Protein AF-A0A257N6Z6-F1 (afdb_monomer_lite)

Structure (mmCIF, N/CA/C/O backbone):
data_AF-A0A257N6Z6-F1
#
_entry.id   AF-A0A257N6Z6-F1
#
loop_
_atom_site.group_PDB
_atom_site.id
_atom_site.type_symbol
_atom_site.label_atom_id
_atom_site.label_alt_id
_atom_site.label_comp_id
_atom_site.label_asym_id
_atom_site.label_entity_id
_atom_site.label_seq_id
_atom_site.pdbx_PDB_ins_code
_atom_site.Cartn_x
_atom_site.Cartn_y
_atom_site.Cartn_z
_atom_site.occupancy
_atom_site.B_iso_or_equiv
_atom_site.auth_seq_id
_atom_site.auth_comp_id
_atom_site.auth_asym_id
_atom_site.auth_atom_id
_atom_site.pdbx_PDB_model_num
ATOM 1 N N . MET A 1 1 ? -5.815 7.258 35.841 1.00 47.28 1 MET A N 1
ATOM 2 C CA . MET A 1 1 ? -7.113 7.528 36.496 1.00 47.28 1 MET A CA 1
ATOM 3 C C . MET A 1 1 ? -8.067 6.423 36.092 1.00 47.28 1 MET A C 1
ATOM 5 O 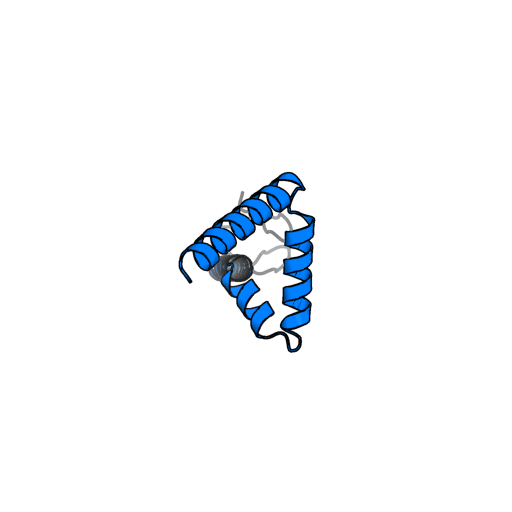O . MET A 1 1 ? -8.350 6.292 34.909 1.00 47.28 1 MET A O 1
ATOM 9 N N . ASN A 1 2 ? -8.463 5.570 37.034 1.00 64.00 2 ASN A N 1
ATOM 10 C CA . ASN A 1 2 ? -9.245 4.371 36.738 1.00 64.00 2 ASN A CA 1
ATOM 11 C C . ASN A 1 2 ? -10.728 4.701 36.857 1.00 64.00 2 ASN A C 1
ATOM 13 O O . ASN A 1 2 ? -11.363 4.314 37.828 1.00 64.00 2 ASN A O 1
ATOM 17 N N . ASN A 1 3 ? -11.268 5.425 35.884 1.00 72.31 3 ASN A N 1
ATOM 18 C CA . ASN A 1 3 ? -12.697 5.713 35.836 1.00 72.31 3 ASN A CA 1
ATOM 19 C C . ASN A 1 3 ? -13.377 4.733 34.877 1.00 72.31 3 ASN A C 1
ATOM 21 O O . ASN A 1 3 ? -12.751 4.203 33.955 1.00 72.31 3 ASN A O 1
ATOM 25 N N . CYS A 1 4 ? -14.651 4.435 35.114 1.00 69.94 4 CYS A N 1
ATOM 26 C CA . CYS A 1 4 ? -15.448 3.634 34.200 1.00 69.94 4 CYS A CA 1
ATOM 27 C C . CYS A 1 4 ? -15.546 4.361 32.845 1.00 69.94 4 CYS A C 1
ATOM 29 O O . CYS A 1 4 ? -15.949 5.526 32.830 1.00 69.94 4 CYS A O 1
ATOM 31 N N . PRO A 1 5 ? -15.239 3.704 31.710 1.00 69.94 5 PRO A N 1
ATOM 32 C CA . PRO A 1 5 ? -15.292 4.342 30.393 1.00 69.94 5 PRO A CA 1
ATOM 33 C C . PRO A 1 5 ? -16.714 4.741 29.971 1.00 69.94 5 PRO A C 1
ATOM 35 O O . PRO A 1 5 ? -16.869 5.581 29.094 1.0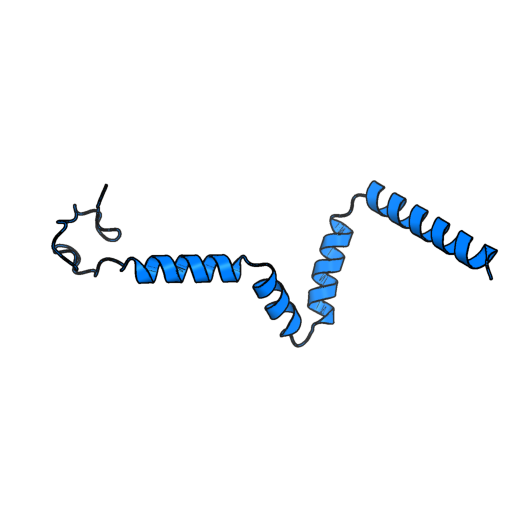0 69.94 5 PRO A O 1
ATOM 38 N N . SER A 1 6 ? -17.749 4.167 30.600 1.00 71.88 6 SER A N 1
ATOM 39 C CA . SER A 1 6 ? -19.147 4.427 30.243 1.00 71.88 6 SER A CA 1
ATOM 40 C C . SER A 1 6 ? -19.825 5.493 31.105 1.00 71.88 6 SER A C 1
ATOM 42 O O . SER A 1 6 ? -20.685 6.206 30.601 1.00 71.88 6 SER A O 1
ATOM 44 N N . CYS A 1 7 ? -19.487 5.599 32.395 1.00 77.00 7 CYS A N 1
ATOM 45 C CA . CYS A 1 7 ? -20.162 6.525 33.317 1.00 77.00 7 CYS A CA 1
ATOM 46 C C . CYS A 1 7 ? -19.218 7.453 34.092 1.00 77.00 7 CYS A C 1
ATOM 48 O O . CYS A 1 7 ? -19.682 8.283 34.866 1.00 77.00 7 CYS A O 1
ATOM 50 N N . GLY A 1 8 ? -17.899 7.317 33.928 1.00 73.31 8 GLY A N 1
ATOM 51 C CA . GLY A 1 8 ? -16.914 8.162 34.604 1.00 73.31 8 GLY A CA 1
ATOM 52 C C . GLY A 1 8 ? -16.748 7.901 36.106 1.00 73.31 8 GLY A C 1
ATOM 53 O O . GLY A 1 8 ? -15.904 8.545 36.723 1.00 73.31 8 GLY A O 1
ATOM 54 N N . HIS A 1 9 ? -17.497 6.958 36.689 1.00 79.12 9 HIS A N 1
ATOM 55 C CA . HIS A 1 9 ? -17.409 6.612 38.109 1.00 79.12 9 HIS A CA 1
ATOM 56 C C . HIS A 1 9 ? -16.059 5.970 38.459 1.00 79.12 9 HIS A C 1
ATOM 58 O O . HIS A 1 9 ? -15.485 5.239 37.647 1.00 79.12 9 HIS A O 1
ATOM 64 N N . GLU A 1 10 ? -15.549 6.239 39.658 1.00 74.25 10 GLU A N 1
ATOM 65 C CA . GLU A 1 10 ? -14.233 5.774 40.097 1.00 74.25 10 GLU A CA 1
ATOM 66 C C . GLU A 1 10 ? -14.248 4.249 40.311 1.00 74.25 10 GLU A C 1
ATOM 68 O O . GLU A 1 10 ? -15.112 3.702 40.997 1.00 74.25 10 GLU A O 1
ATOM 73 N N . ARG A 1 11 ? -13.327 3.525 39.664 1.00 70.00 11 ARG A N 1
ATOM 74 C CA . ARG A 1 11 ? -13.290 2.057 39.711 1.00 70.00 11 ARG A CA 1
ATOM 75 C C . ARG A 1 11 ? -12.673 1.593 41.026 1.00 70.00 11 ARG A C 1
ATOM 77 O O . ARG A 1 11 ? -11.495 1.849 41.284 1.00 70.00 11 ARG A O 1
ATOM 84 N N . SER A 1 12 ? -13.413 0.793 41.791 1.00 65.69 12 SER A N 1
ATOM 85 C CA . SER A 1 12 ? -12.829 -0.052 42.835 1.00 65.69 12 SER A CA 1
ATOM 86 C C . SER A 1 12 ? -12.056 -1.206 42.163 1.00 65.69 12 SER A C 1
ATOM 88 O O . SER A 1 12 ? -12.527 -1.819 41.205 1.00 65.69 12 SER A O 1
ATOM 90 N N . LYS A 1 13 ? -10.814 -1.482 42.593 1.00 63.31 13 LYS A N 1
ATOM 91 C CA . LYS A 1 13 ? -9.911 -2.453 41.921 1.00 63.31 13 LYS A CA 1
ATOM 92 C C . LYS A 1 13 ? -10.406 -3.908 41.948 1.00 63.31 13 LYS A C 1
ATOM 94 O O . LYS A 1 13 ? -9.834 -4.750 41.264 1.00 63.31 13 LYS A O 1
ATOM 99 N N . THR A 1 14 ? -11.416 -4.206 42.753 1.00 63.84 14 THR A N 1
ATOM 100 C CA . THR A 1 14 ? -11.894 -5.559 43.061 1.00 63.84 14 THR A CA 1
ATOM 101 C C . THR A 1 14 ? -13.127 -5.982 42.270 1.00 63.84 14 THR A C 1
ATOM 103 O O . THR A 1 14 ? -13.452 -7.165 42.268 1.00 63.84 14 THR A O 1
ATOM 106 N N . GLU A 1 15 ? -13.808 -5.061 41.587 1.00 66.69 15 GLU A N 1
ATOM 107 C CA . GLU A 1 15 ? -15.056 -5.362 40.882 1.00 66.69 15 GLU A CA 1
ATOM 108 C C . GLU A 1 15 ? -14.834 -5.473 39.369 1.00 66.69 15 GLU A C 1
ATOM 110 O O . GLU A 1 15 ? -14.195 -4.630 38.739 1.00 66.69 15 GLU A O 1
ATOM 115 N N . THR A 1 16 ? -15.375 -6.529 38.761 1.00 68.25 16 THR A N 1
ATOM 116 C CA . THR A 1 16 ? -15.357 -6.768 37.304 1.00 68.25 16 THR A CA 1
ATOM 117 C C . THR A 1 16 ? -16.464 -6.011 36.565 1.00 68.25 16 THR A C 1
ATOM 119 O O . THR A 1 16 ? -16.425 -5.881 35.340 1.00 68.25 16 THR A O 1
ATOM 122 N N . ARG A 1 17 ? -17.431 -5.462 37.306 1.00 70.50 17 ARG A N 1
ATOM 123 C CA . ARG A 1 17 ? -18.596 -4.734 36.804 1.00 70.50 17 ARG A CA 1
ATOM 124 C C . ARG A 1 17 ? -18.684 -3.376 37.487 1.00 70.50 17 ARG A C 1
ATOM 126 O O . ARG A 1 17 ? -18.396 -3.267 38.672 1.00 70.50 17 ARG A O 1
ATOM 133 N N . CYS A 1 18 ? -19.088 -2.345 36.754 1.00 73.69 18 CYS A N 1
ATOM 134 C CA . CYS A 1 18 ? -19.349 -1.047 37.362 1.00 73.69 18 CYS A CA 1
ATOM 135 C C . CYS A 1 18 ? -20.644 -1.094 38.199 1.00 73.69 18 CYS A C 1
ATOM 137 O O . CYS A 1 18 ? -21.672 -1.508 37.655 1.00 73.69 18 CYS A O 1
ATOM 139 N N . PRO A 1 19 ? -20.632 -0.655 39.471 1.00 72.94 19 PRO A N 1
ATOM 140 C CA . PRO A 1 19 ? -21.813 -0.696 40.338 1.00 72.94 19 PRO A CA 1
ATOM 141 C C . PRO A 1 19 ? -22.915 0.287 39.911 1.00 72.94 19 PRO A C 1
ATOM 143 O O . PRO A 1 19 ? -24.088 0.010 40.127 1.00 72.94 19 PRO A O 1
ATOM 146 N N . GLU A 1 20 ? -22.551 1.395 39.258 1.00 76.62 20 GLU A N 1
ATOM 147 C CA . GLU A 1 20 ? -23.487 2.455 38.846 1.00 76.62 20 GLU A CA 1
ATOM 148 C C . GLU A 1 20 ? -24.175 2.161 37.508 1.00 76.62 20 GLU A C 1
ATOM 150 O O . GLU A 1 20 ? -25.393 2.221 37.385 1.00 76.62 20 GLU A O 1
ATOM 155 N N . CYS A 1 21 ? -23.399 1.823 36.474 1.00 77.00 21 CYS A N 1
ATOM 156 C CA . CYS A 1 21 ? -23.950 1.601 35.132 1.00 77.00 21 CYS A CA 1
ATOM 157 C C . CYS A 1 21 ? -24.145 0.123 34.784 1.00 77.00 21 CYS A C 1
ATOM 159 O O . CYS A 1 21 ? -24.718 -0.197 33.746 1.00 77.00 21 CYS A O 1
ATOM 161 N N . GLY A 1 22 ? -23.644 -0.799 35.610 1.00 70.69 22 GLY A N 1
ATOM 162 C CA . GLY A 1 22 ? -23.751 -2.232 35.354 1.00 70.69 22 GLY A CA 1
ATOM 163 C C . GLY A 1 22 ? -22.975 -2.712 34.122 1.00 70.69 22 GLY A C 1
ATOM 164 O O . GLY A 1 22 ? -23.151 -3.865 33.724 1.00 70.69 22 GLY A O 1
ATOM 165 N N . VAL A 1 23 ? -22.135 -1.871 33.515 1.00 70.62 23 VAL A N 1
ATOM 166 C CA . VAL A 1 23 ? -21.301 -2.234 32.366 1.00 70.62 23 VAL A CA 1
ATOM 167 C C . VAL A 1 23 ? -20.098 -3.036 32.860 1.00 70.62 23 VAL A C 1
ATOM 169 O O . VAL A 1 23 ? -19.472 -2.684 33.866 1.00 70.62 23 VAL A O 1
ATOM 172 N N . PHE A 1 24 ? -19.800 -4.141 32.177 1.00 70.06 24 PHE A N 1
ATOM 173 C CA . PHE A 1 24 ? -18.587 -4.913 32.430 1.00 70.06 24 PHE A CA 1
ATOM 174 C C . PHE A 1 24 ? -17.381 -4.107 31.984 1.00 70.06 24 PHE A C 1
ATOM 176 O O . PHE A 1 24 ? -17.396 -3.470 30.932 1.00 70.06 24 PHE A O 1
ATOM 183 N N . TYR A 1 25 ? -16.336 -4.104 32.801 1.00 69.06 25 TYR A N 1
ATOM 184 C CA . TYR A 1 25 ? -15.119 -3.451 32.371 1.00 69.06 25 TYR A CA 1
ATOM 185 C C . TYR A 1 25 ? -14.503 -4.233 31.211 1.00 69.06 25 TYR A C 1
ATOM 187 O O . TYR A 1 25 ? -14.384 -5.452 31.346 1.00 69.06 25 TYR A O 1
ATOM 195 N N . PRO A 1 26 ? -14.092 -3.559 30.117 1.00 64.94 26 PRO A N 1
ATOM 196 C CA . PRO A 1 26 ? -13.460 -4.243 29.003 1.00 64.94 26 PRO A CA 1
ATOM 197 C C . PRO A 1 26 ? -12.241 -4.983 29.531 1.00 64.94 26 PRO A C 1
ATOM 199 O O . PRO A 1 26 ? -11.424 -4.433 30.287 1.00 64.94 26 PRO A O 1
ATOM 202 N N . THR A 1 27 ? -12.175 -6.265 29.201 1.00 64.69 27 THR A N 1
ATOM 203 C CA . THR A 1 27 ? -11.074 -7.107 29.655 1.00 64.69 27 THR A CA 1
ATOM 204 C C . THR A 1 27 ? -9.819 -6.651 28.918 1.00 64.69 27 THR A C 1
ATOM 206 O O . THR A 1 27 ? -9.894 -6.261 27.756 1.00 64.69 27 THR A O 1
ATOM 209 N N . ILE A 1 28 ? -8.643 -6.722 29.549 1.00 63.81 28 ILE A N 1
ATOM 210 C CA . ILE A 1 28 ? -7.370 -6.388 28.877 1.00 63.81 28 ILE A CA 1
ATOM 211 C C . ILE A 1 28 ? -7.232 -7.180 27.559 1.00 63.81 28 ILE A C 1
ATOM 213 O O . ILE A 1 28 ? -6.730 -6.657 26.575 1.00 63.81 28 ILE A O 1
ATOM 217 N N . ALA A 1 29 ? -7.774 -8.400 27.511 1.00 57.41 29 ALA A N 1
ATOM 218 C CA . ALA A 1 29 ? -7.842 -9.227 26.309 1.00 57.41 29 ALA A CA 1
ATOM 219 C C . ALA A 1 29 ? -8.696 -8.637 25.166 1.00 57.41 29 ALA A C 1
ATOM 221 O O . ALA A 1 29 ? -8.334 -8.808 24.008 1.00 57.41 29 ALA A O 1
ATOM 222 N N . GLU A 1 30 ? -9.802 -7.945 25.459 1.00 62.91 30 GLU A N 1
ATOM 223 C CA . GLU A 1 30 ? -10.638 -7.309 24.425 1.00 62.91 30 GLU A CA 1
ATOM 224 C C . GLU A 1 30 ? -9.955 -6.069 23.848 1.00 62.91 30 GLU A C 1
ATOM 226 O O . GLU A 1 30 ? -9.971 -5.869 22.639 1.00 62.91 30 GLU A O 1
ATOM 231 N N . LEU A 1 31 ? -9.291 -5.287 24.704 1.00 63.56 31 LEU A N 1
ATOM 232 C CA . LEU A 1 31 ? -8.499 -4.129 24.285 1.00 63.56 31 LEU A CA 1
ATOM 233 C C . LEU A 1 31 ? -7.335 -4.545 23.373 1.00 63.56 31 LEU A C 1
ATOM 235 O O . LEU A 1 31 ? -7.127 -3.930 22.334 1.00 63.56 31 LEU A O 1
ATOM 239 N N . ILE A 1 32 ? -6.630 -5.629 23.723 1.00 65.12 32 ILE A N 1
ATOM 240 C CA . ILE A 1 32 ? -5.554 -6.187 22.889 1.00 65.12 32 ILE A CA 1
ATOM 241 C C . ILE A 1 32 ? -6.113 -6.707 21.556 1.00 65.12 32 ILE A C 1
ATOM 243 O O . ILE A 1 32 ? -5.519 -6.460 20.513 1.00 65.12 32 ILE A O 1
ATOM 247 N N . ALA A 1 33 ? -7.270 -7.377 21.559 1.00 66.25 33 ALA A N 1
ATOM 248 C CA . ALA A 1 33 ? -7.891 -7.871 20.331 1.00 66.25 33 ALA A CA 1
ATOM 249 C C . ALA A 1 33 ? -8.342 -6.736 19.389 1.00 66.25 33 ALA A C 1
ATOM 251 O O . ALA A 1 33 ? -8.220 -6.867 18.170 1.00 66.25 33 ALA A O 1
ATOM 252 N N . GLU A 1 34 ? -8.840 -5.616 19.926 1.00 62.94 34 GLU A N 1
ATOM 253 C CA . GLU A 1 34 ? -9.147 -4.420 19.131 1.00 62.94 34 GLU A CA 1
ATOM 254 C C . GLU A 1 34 ? -7.883 -3.758 18.568 1.00 62.94 34 GLU A C 1
ATOM 256 O O . GLU A 1 34 ? -7.879 -3.368 17.398 1.00 62.94 34 GLU A O 1
ATOM 261 N N . GLU A 1 35 ? -6.802 -3.670 19.350 1.00 62.31 35 GLU A N 1
ATOM 262 C CA . GLU A 1 35 ? -5.510 -3.155 18.879 1.00 62.31 35 GLU A CA 1
ATOM 263 C C . GLU A 1 35 ? -4.908 -4.044 17.785 1.00 62.31 35 GLU A C 1
ATOM 265 O O . GLU A 1 35 ? -4.517 -3.532 16.738 1.00 62.31 35 GLU A O 1
ATOM 270 N N . GLU A 1 36 ? -4.922 -5.368 17.945 1.00 59.06 36 GLU A N 1
ATOM 271 C CA . GLU A 1 36 ? -4.454 -6.315 16.925 1.00 59.06 36 GLU A CA 1
ATOM 272 C C . GLU A 1 36 ? -5.311 -6.262 15.652 1.00 59.06 36 GLU A C 1
ATOM 274 O O . GLU A 1 36 ? -4.785 -6.346 14.541 1.00 59.06 36 GLU A O 1
ATOM 279 N N . ALA A 1 37 ? -6.629 -6.074 15.777 1.00 61.03 37 ALA A N 1
ATOM 280 C CA . ALA A 1 37 ? -7.516 -5.886 14.631 1.00 61.03 37 ALA A CA 1
ATOM 281 C C . ALA A 1 37 ? -7.253 -4.550 13.915 1.00 61.03 37 ALA A C 1
ATOM 283 O O . ALA A 1 37 ? -7.280 -4.490 12.681 1.00 61.03 37 ALA A O 1
ATOM 284 N N . TYR A 1 38 ? -6.966 -3.488 14.671 1.00 60.69 38 TYR A N 1
ATOM 285 C CA . TYR A 1 38 ? -6.604 -2.181 14.135 1.00 60.69 38 TYR A CA 1
ATOM 286 C C . TYR A 1 38 ? -5.236 -2.223 13.443 1.00 60.69 38 TYR A C 1
ATOM 288 O O . TYR A 1 38 ? -5.113 -1.748 12.314 1.00 60.69 38 TYR A O 1
ATOM 296 N N . GLU A 1 39 ? -4.234 -2.868 14.044 1.00 58.09 39 GLU A N 1
ATOM 297 C CA . GLU A 1 39 ? -2.920 -3.099 13.441 1.00 58.09 39 GLU A CA 1
ATOM 298 C C . GLU A 1 39 ? -3.002 -4.010 12.213 1.00 58.09 39 GLU A C 1
ATOM 300 O O . GLU A 1 39 ? -2.378 -3.720 11.193 1.00 58.09 39 GLU A O 1
ATOM 305 N N . ALA A 1 40 ? -3.825 -5.062 12.235 1.00 53.91 40 ALA A N 1
ATOM 306 C CA . ALA A 1 40 ? -4.064 -5.914 11.074 1.00 53.91 40 ALA A CA 1
ATOM 307 C C . ALA A 1 40 ? -4.746 -5.142 9.931 1.00 53.91 40 ALA A C 1
ATOM 309 O O . ALA A 1 40 ? -4.369 -5.310 8.766 1.00 53.91 40 ALA A O 1
ATO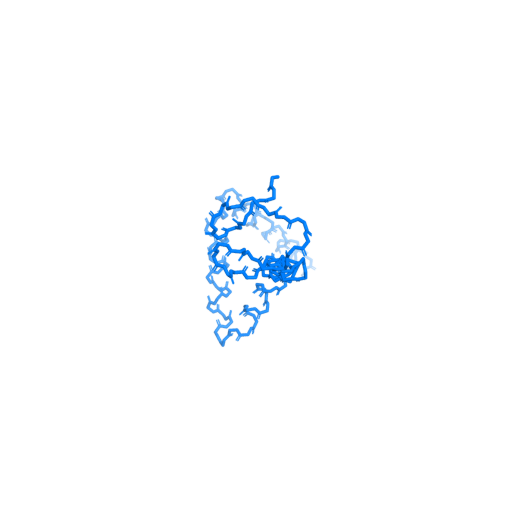M 310 N N . ALA A 1 41 ? -5.692 -4.252 10.246 1.00 56.56 41 ALA A N 1
ATOM 311 C CA . ALA A 1 41 ? -6.349 -3.377 9.274 1.00 56.56 41 ALA A CA 1
ATOM 312 C C . ALA A 1 41 ? -5.418 -2.276 8.732 1.00 56.56 41 ALA A C 1
ATOM 314 O O . ALA A 1 41 ? -5.523 -1.913 7.556 1.00 56.56 41 ALA A O 1
ATOM 315 N N . HIS A 1 42 ? -4.494 -1.771 9.556 1.00 53.88 42 HIS A N 1
ATOM 316 C CA . HIS A 1 42 ? -3.462 -0.813 9.154 1.00 53.88 42 HIS A CA 1
ATOM 317 C C . HIS A 1 42 ? -2.240 -1.465 8.501 1.00 53.88 42 HIS A C 1
ATOM 319 O O . HIS A 1 42 ? -1.453 -0.778 7.842 1.00 53.88 42 HIS A O 1
ATOM 325 N N . SER A 1 43 ? -2.093 -2.785 8.623 1.00 52.81 43 SER A N 1
ATOM 326 C CA . SER A 1 43 ? -1.054 -3.533 7.938 1.00 52.81 43 SER A CA 1
ATOM 327 C C . SER A 1 43 ? -1.313 -3.501 6.432 1.00 52.81 43 SER A C 1
ATOM 329 O O . SER A 1 43 ? -2.404 -3.787 5.930 1.00 52.81 43 SER A O 1
ATOM 331 N N . LEU A 1 44 ? -0.269 -3.170 5.674 1.00 54.41 44 LEU A N 1
ATOM 332 C CA . LEU A 1 44 ? -0.288 -3.129 4.210 1.00 54.41 44 LEU A CA 1
ATOM 333 C C . LEU A 1 44 ? -0.824 -4.440 3.598 1.00 54.41 44 LEU A C 1
ATOM 335 O O . LEU A 1 44 ? -1.434 -4.414 2.531 1.00 54.41 44 LEU A O 1
ATOM 339 N N . ARG A 1 45 ? -0.683 -5.568 4.310 1.00 55.78 45 ARG A N 1
ATOM 340 C CA . ARG A 1 45 ? -1.238 -6.876 3.933 1.00 55.78 45 ARG A CA 1
ATOM 341 C C . ARG A 1 45 ? -2.765 -6.883 3.837 1.00 55.78 45 ARG A C 1
ATOM 343 O O . ARG A 1 45 ? -3.279 -7.393 2.847 1.00 55.78 45 ARG A O 1
ATOM 350 N N . GLY A 1 46 ? -3.485 -6.282 4.788 1.00 53.59 46 GLY A N 1
ATOM 351 C CA . GLY A 1 46 ? -4.955 -6.249 4.784 1.00 53.59 46 GLY A CA 1
ATOM 352 C C . GLY A 1 46 ? -5.535 -5.424 3.628 1.00 53.59 46 GLY A C 1
ATOM 353 O O . GLY A 1 46 ? -6.522 -5.820 3.001 1.00 53.59 46 GLY A O 1
ATOM 354 N N . ARG A 1 47 ? -4.873 -4.314 3.269 1.00 56.12 47 ARG A N 1
ATOM 355 C CA . ARG A 1 47 ? -5.201 -3.535 2.059 1.00 56.12 47 ARG A CA 1
ATOM 356 C C . ARG A 1 47 ? -4.945 -4.330 0.782 1.00 56.12 47 ARG A C 1
ATOM 358 O O . ARG A 1 47 ? -5.799 -4.348 -0.098 1.00 56.12 47 ARG A O 1
ATOM 365 N N . TRP A 1 48 ? -3.812 -5.023 0.698 1.00 55.06 48 TRP A N 1
ATOM 366 C CA . TRP A 1 48 ? -3.470 -5.834 -0.472 1.00 55.06 48 TRP A CA 1
ATOM 367 C C . TRP A 1 48 ? -4.434 -7.003 -0.672 1.00 55.06 48 TRP A C 1
ATOM 369 O O . TRP A 1 48 ? -4.816 -7.292 -1.803 1.00 55.06 48 TRP A O 1
ATOM 379 N N . GLN A 1 49 ? -4.883 -7.634 0.412 1.00 58.88 49 GLN A N 1
ATOM 380 C CA . GLN A 1 49 ? -5.825 -8.748 0.344 1.00 58.88 49 GLN A CA 1
ATOM 381 C C . GLN A 1 49 ? -7.211 -8.286 -0.130 1.00 58.88 49 GLN A C 1
ATOM 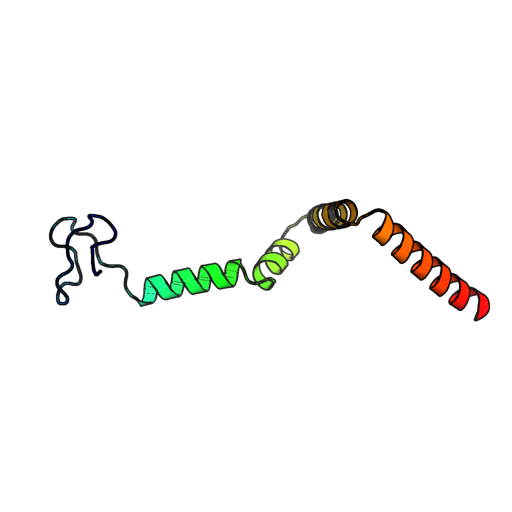383 O O . GLN A 1 49 ? -7.790 -8.926 -1.002 1.00 58.88 49 GLN A O 1
ATOM 388 N N . LYS A 1 50 ? -7.687 -7.112 0.318 1.00 56.06 50 LYS A N 1
ATOM 389 C CA . LYS A 1 50 ? -8.918 -6.488 -0.211 1.00 56.06 50 LYS A CA 1
ATOM 390 C C . LYS A 1 50 ? -8.826 -6.118 -1.695 1.00 56.06 50 LYS A C 1
ATOM 392 O O . LYS A 1 50 ? -9.818 -6.228 -2.407 1.00 56.06 50 LYS A O 1
ATOM 397 N N . ILE A 1 51 ? -7.656 -5.696 -2.174 1.00 55.81 51 ILE A N 1
ATOM 398 C CA . ILE A 1 51 ? -7.432 -5.376 -3.596 1.00 55.81 51 ILE A CA 1
ATOM 399 C C . ILE A 1 51 ? -7.377 -6.656 -4.452 1.00 55.81 51 ILE A C 1
ATOM 401 O O . ILE A 1 51 ? -7.824 -6.657 -5.599 1.00 55.81 51 ILE A O 1
ATOM 405 N N . LEU A 1 52 ? -6.866 -7.760 -3.897 1.00 56.75 52 LEU A N 1
ATOM 406 C CA . LEU A 1 52 ? -6.791 -9.067 -4.560 1.00 56.75 52 LEU A CA 1
ATOM 407 C C . LEU A 1 52 ? -8.141 -9.796 -4.631 1.00 56.75 52 LEU A C 1
ATOM 409 O O . LEU A 1 52 ? -8.392 -10.495 -5.618 1.00 56.75 52 LEU A O 1
ATOM 413 N N . ASP A 1 53 ? -8.997 -9.626 -3.625 1.00 58.09 53 ASP A N 1
ATOM 414 C CA . ASP A 1 53 ? -10.308 -10.288 -3.536 1.00 58.09 53 ASP A CA 1
ATOM 415 C C . ASP A 1 53 ? -11.438 -9.505 -4.234 1.00 58.09 53 ASP A C 1
ATOM 417 O O . ASP A 1 53 ? -12.554 -9.996 -4.391 1.00 58.09 53 ASP A O 1
ATOM 421 N N . ALA A 1 54 ? -11.155 -8.288 -4.712 1.00 50.75 54 ALA A N 1
ATOM 422 C CA . ALA A 1 54 ? -12.105 -7.514 -5.501 1.00 50.75 54 ALA A CA 1
ATOM 423 C C . ALA A 1 54 ? -12.296 -8.144 -6.902 1.00 50.75 54 ALA A C 1
ATOM 425 O O . ALA A 1 54 ? -11.307 -8.353 -7.615 1.00 50.75 54 ALA A O 1
ATOM 426 N N . PRO A 1 55 ? -13.542 -8.400 -7.348 1.00 52.84 55 PRO A N 1
ATOM 427 C CA . PRO A 1 55 ? -13.824 -9.029 -8.644 1.00 52.84 55 PRO A CA 1
ATOM 428 C C . PRO A 1 55 ? -13.341 -8.183 -9.837 1.00 52.84 55 PRO A C 1
ATOM 430 O O . PRO A 1 55 ? -12.953 -8.732 -10.866 1.00 52.84 55 PRO A O 1
ATOM 433 N N . ASP A 1 56 ? -13.234 -6.862 -9.662 1.00 60.34 56 ASP A N 1
ATOM 434 C CA . ASP A 1 56 ? -12.728 -5.908 -10.655 1.00 60.34 56 ASP A CA 1
ATOM 435 C C . ASP A 1 56 ? -11.326 -5.382 -10.304 1.00 60.34 56 ASP A C 1
ATOM 437 O O . ASP A 1 56 ? -11.077 -4.174 -10.219 1.00 60.34 56 ASP A O 1
ATOM 441 N N . ARG A 1 57 ? -10.368 -6.305 -10.133 1.00 55.59 57 ARG A N 1
ATOM 442 C CA . ARG A 1 57 ? -8.942 -6.023 -9.838 1.00 55.59 57 ARG A CA 1
ATOM 443 C C . ARG A 1 57 ? -8.354 -4.895 -10.688 1.00 55.59 57 ARG A C 1
ATOM 445 O O . ARG A 1 57 ? -7.554 -4.096 -10.211 1.00 55.59 57 ARG A O 1
ATOM 452 N N . LYS A 1 58 ? -8.762 -4.811 -11.957 1.00 55.97 58 LYS A N 1
ATOM 453 C CA . LYS A 1 58 ? -8.275 -3.802 -12.905 1.00 55.97 58 LYS A CA 1
ATOM 454 C C . LYS A 1 58 ? -8.769 -2.398 -12.572 1.00 55.97 58 LYS A C 1
ATOM 456 O O . LYS A 1 58 ? -8.009 -1.456 -12.749 1.00 55.97 58 LYS A O 1
ATOM 461 N N . HIS A 1 59 ? -10.006 -2.235 -12.106 1.00 58.19 59 HIS A N 1
ATOM 462 C CA . HIS A 1 59 ? -10.564 -0.914 -11.806 1.00 58.19 59 HIS A CA 1
ATOM 463 C C . HIS A 1 59 ? -10.049 -0.356 -10.481 1.00 58.19 59 HIS A C 1
ATOM 465 O O . HIS A 1 59 ? -9.690 0.819 -10.434 1.00 58.19 59 HIS A O 1
ATOM 471 N N . ALA A 1 60 ? -9.914 -1.197 -9.451 1.00 60.44 60 ALA A N 1
ATOM 472 C CA . ALA A 1 60 ? -9.309 -0.790 -8.183 1.00 60.44 60 ALA A CA 1
ATOM 473 C C . ALA A 1 60 ? -7.827 -0.413 -8.360 1.00 60.44 60 ALA A C 1
ATOM 475 O O . ALA A 1 60 ? -7.408 0.664 -7.938 1.00 60.44 60 ALA A O 1
ATOM 476 N N . LEU A 1 61 ? -7.058 -1.237 -9.084 1.00 62.00 61 LEU A N 1
ATOM 477 C CA . LEU A 1 61 ? -5.662 -0.921 -9.390 1.00 62.00 61 LEU A CA 1
ATOM 478 C C . LEU A 1 61 ? -5.532 0.312 -10.283 1.00 62.00 61 LEU A C 1
ATOM 480 O O . LEU A 1 61 ? -4.687 1.150 -10.008 1.00 62.00 61 LEU A O 1
ATOM 484 N N . LEU A 1 62 ? -6.361 0.478 -11.320 1.00 66.19 62 LEU A N 1
ATOM 485 C CA . LEU A 1 62 ? -6.312 1.681 -12.161 1.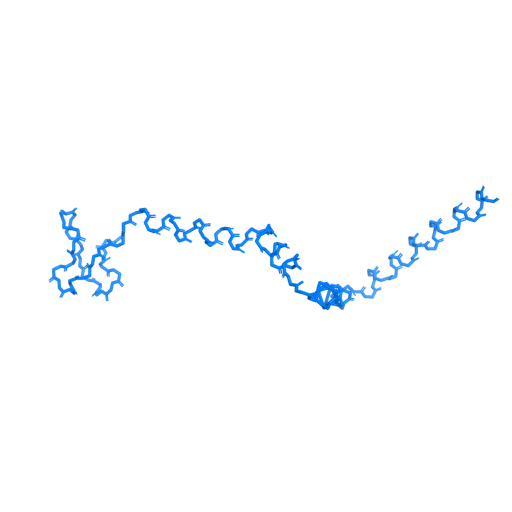00 66.19 62 LEU A CA 1
ATOM 486 C C . LEU A 1 62 ? -6.646 2.948 -11.376 1.00 66.19 62 LEU A C 1
ATOM 488 O O . LEU A 1 62 ? -6.042 3.982 -11.645 1.00 66.19 62 LEU A O 1
ATOM 492 N N . ALA A 1 63 ? -7.579 2.891 -10.425 1.00 69.88 63 ALA A N 1
ATOM 493 C CA . ALA A 1 63 ? -7.916 4.036 -9.587 1.00 69.88 63 ALA A CA 1
ATOM 494 C C . ALA A 1 63 ? -6.738 4.436 -8.690 1.00 69.88 63 ALA A C 1
ATOM 496 O O . ALA A 1 63 ? -6.341 5.603 -8.698 1.00 69.88 63 ALA A O 1
ATOM 497 N N . GLU A 1 64 ? -6.118 3.473 -8.001 1.00 66.25 64 GLU A N 1
ATOM 498 C CA . GLU A 1 64 ? -4.928 3.736 -7.184 1.00 66.25 64 GLU A CA 1
ATOM 499 C C . GLU A 1 64 ? -3.739 4.196 -8.036 1.00 66.25 64 GLU A C 1
ATOM 501 O O . GLU A 1 64 ? -3.056 5.159 -7.688 1.00 66.25 64 GLU A O 1
ATOM 506 N N . LEU A 1 65 ? -3.523 3.577 -9.197 1.00 70.81 65 LEU A N 1
ATOM 507 C CA . LEU A 1 65 ? -2.417 3.909 -10.091 1.00 70.81 65 LEU A CA 1
ATOM 508 C C . LEU A 1 65 ? -2.618 5.277 -10.743 1.00 70.81 65 LEU A C 1
ATOM 510 O O . LEU A 1 65 ? -1.655 6.024 -10.885 1.00 70.81 65 LEU A O 1
ATOM 514 N N . LYS A 1 66 ? -3.862 5.654 -11.066 1.00 72.38 66 LYS A N 1
ATOM 515 C CA . LYS A 1 66 ? -4.229 6.993 -11.547 1.00 72.38 66 LYS A CA 1
ATOM 516 C C . LYS A 1 66 ? -4.060 8.040 -10.454 1.00 72.38 66 LYS A C 1
ATOM 518 O O . LYS A 1 66 ? -3.576 9.128 -10.747 1.00 72.38 66 LYS A O 1
ATOM 523 N N . GLN A 1 67 ? -4.414 7.726 -9.211 1.00 73.38 67 GLN A N 1
ATOM 524 C CA . GLN A 1 67 ? -4.212 8.625 -8.076 1.00 73.38 67 GLN A CA 1
ATOM 525 C C . GLN A 1 67 ? -2.719 8.812 -7.775 1.00 73.38 67 GLN A C 1
ATOM 527 O O . GLN A 1 67 ? -2.272 9.938 -7.557 1.00 73.38 67 GLN A O 1
ATOM 532 N N . TRP A 1 68 ? -1.926 7.746 -7.881 1.00 72.06 68 TRP A N 1
ATOM 533 C CA . TRP A 1 68 ? -0.468 7.803 -7.798 1.00 72.06 68 TRP A CA 1
ATOM 534 C C . TRP A 1 68 ? 0.143 8.614 -8.953 1.00 72.06 68 TRP A C 1
ATOM 536 O O . TRP A 1 68 ? 0.968 9.498 -8.728 1.00 72.06 68 TRP A O 1
ATOM 546 N N . TRP A 1 69 ? -0.339 8.418 -10.184 1.00 68.25 69 TRP A N 1
ATOM 547 C CA . TRP A 1 69 ? 0.054 9.211 -11.356 1.00 68.25 69 TRP A CA 1
ATOM 548 C C . TRP A 1 69 ? -0.374 10.682 -11.281 1.00 68.25 69 TRP A C 1
ATOM 550 O O . TRP A 1 69 ? 0.286 11.554 -11.856 1.00 68.25 69 TRP A O 1
ATOM 560 N N . ALA A 1 70 ? -1.484 10.975 -10.606 1.00 71.38 70 ALA A N 1
ATOM 561 C CA . ALA A 1 70 ? -1.964 12.331 -10.370 1.00 71.38 70 ALA A CA 1
ATOM 562 C C . ALA A 1 70 ? -1.147 13.034 -9.276 1.00 71.38 70 ALA A C 1
ATOM 564 O O . ALA A 1 70 ? -0.850 14.217 -9.417 1.00 71.38 70 ALA A O 1
ATOM 565 N N . GLY A 1 71 ? -0.729 12.301 -8.238 1.00 72.00 71 GLY A N 1
ATOM 566 C CA . GLY A 1 71 ? 0.165 12.791 -7.184 1.00 72.00 71 GLY A CA 1
ATOM 567 C C . GLY A 1 71 ? 1.618 12.971 -7.635 1.00 72.00 71 GLY A C 1
ATOM 568 O O . GLY A 1 71 ? 2.381 13.697 -6.997 1.00 72.00 71 GLY A O 1
ATOM 569 N N . LEU A 1 72 ? 2.013 12.355 -8.753 1.00 72.00 72 LEU A N 1
ATOM 570 C CA . LEU A 1 72 ? 3.345 12.527 -9.318 1.00 72.00 72 LEU A CA 1
ATOM 571 C C . LEU A 1 72 ? 3.490 13.928 -9.934 1.00 72.00 72 LEU A C 1
ATOM 573 O O . LEU A 1 72 ? 2.884 14.249 -10.962 1.00 72.00 72 LEU A O 1
ATOM 577 N N . SER A 1 73 ? 4.325 14.761 -9.309 1.00 73.81 73 SER A N 1
ATOM 578 C CA . SER A 1 73 ? 4.658 16.096 -9.815 1.00 73.81 73 SER A CA 1
ATOM 579 C C . SER A 1 73 ? 5.208 16.043 -11.250 1.00 73.81 73 SER A C 1
ATOM 581 O O . SER A 1 73 ? 5.823 15.057 -11.663 1.00 73.81 73 SER A O 1
ATOM 583 N N . ILE A 1 74 ? 5.034 17.128 -12.016 1.00 77.69 74 ILE A N 1
ATOM 584 C CA . ILE A 1 74 ? 5.533 17.248 -13.404 1.00 77.69 74 ILE A CA 1
ATOM 585 C C . ILE A 1 74 ? 7.038 16.934 -13.493 1.00 77.69 74 ILE A C 1
ATOM 587 O O . ILE A 1 74 ? 7.479 16.284 -14.439 1.00 77.69 74 ILE A O 1
ATOM 591 N N . LYS A 1 75 ? 7.815 17.309 -12.466 1.00 79.50 75 LYS A N 1
ATOM 592 C CA . LYS A 1 75 ? 9.246 16.981 -12.351 1.00 79.50 75 LYS A CA 1
ATOM 593 C C . LYS A 1 75 ? 9.494 15.469 -12.263 1.00 79.50 75 LYS A C 1
ATOM 595 O O . LYS A 1 75 ? 10.403 14.963 -12.913 1.00 79.50 75 LYS A O 1
ATOM 600 N N . GLY A 1 76 ? 8.667 14.745 -11.506 1.00 82.44 76 GLY A N 1
ATOM 601 C CA . GLY A 1 76 ? 8.732 13.284 -11.410 1.00 82.44 76 GLY A CA 1
ATOM 602 C C . GLY A 1 76 ? 8.395 12.596 -12.733 1.00 82.44 76 GLY A C 1
ATOM 603 O O . GLY A 1 76 ? 9.106 11.685 -13.148 1.00 82.44 76 GLY A O 1
ATOM 604 N N . LYS A 1 77 ? 7.371 13.090 -13.443 1.00 82.25 77 LYS A N 1
ATOM 605 C CA . LYS A 1 77 ? 6.997 12.583 -14.775 1.00 82.25 77 LYS A CA 1
ATOM 606 C C . LYS A 1 77 ? 8.119 12.773 -15.795 1.00 82.25 77 LYS A C 1
ATOM 608 O O . LYS A 1 77 ? 8.411 11.854 -16.553 1.00 82.25 77 LYS A O 1
ATOM 613 N N . PHE A 1 78 ? 8.779 13.932 -15.775 1.00 87.75 78 PHE A N 1
ATOM 614 C CA . PHE A 1 78 ? 9.912 14.210 -16.657 1.00 87.75 78 PHE A CA 1
ATOM 615 C C . PHE A 1 78 ? 11.113 13.304 -16.359 1.00 87.75 78 PHE A C 1
ATOM 617 O O . PHE A 1 78 ? 11.675 12.720 -17.278 1.00 87.75 78 PHE A O 1
ATOM 624 N N . SER A 1 79 ? 11.467 13.120 -15.082 1.00 89.00 79 SER A N 1
ATOM 625 C CA . SER A 1 79 ? 12.559 12.217 -14.688 1.00 89.00 79 SER A CA 1
ATOM 626 C C . SER A 1 79 ? 12.312 10.780 -15.162 1.00 89.00 79 SER A C 1
ATOM 628 O O . SER A 1 79 ? 13.179 10.161 -15.777 1.00 89.00 79 SER A O 1
ATOM 630 N N . LEU A 1 80 ? 11.091 10.273 -14.969 1.00 88.88 80 LEU A N 1
ATOM 631 C CA . LEU A 1 80 ? 10.709 8.928 -15.395 1.00 88.88 80 LEU A CA 1
ATOM 632 C C . LEU A 1 80 ? 10.746 8.771 -16.925 1.00 88.88 80 LEU A C 1
ATOM 634 O O . LEU A 1 80 ? 11.185 7.739 -17.428 1.00 88.88 80 LEU A O 1
ATOM 638 N N . PHE A 1 81 ? 10.357 9.814 -17.661 1.00 90.44 81 PHE A N 1
ATOM 639 C CA . PHE A 1 81 ? 10.473 9.857 -19.118 1.00 90.44 81 PHE A CA 1
ATOM 640 C C . PHE A 1 81 ? 11.934 9.819 -19.589 1.00 90.44 81 PHE A C 1
ATOM 642 O O . PHE A 1 81 ? 12.264 9.042 -20.479 1.00 90.44 81 PHE A O 1
ATOM 649 N N . VAL A 1 82 ? 12.825 10.600 -18.971 1.00 93.00 82 VAL A N 1
ATOM 650 C CA . VAL A 1 82 ? 14.258 10.600 -19.314 1.00 93.00 82 VAL A CA 1
ATOM 651 C C . VAL A 1 82 ? 14.884 9.229 -19.065 1.00 93.00 82 VAL A C 1
ATOM 653 O O . VAL A 1 82 ? 15.603 8.728 -19.926 1.00 93.00 82 VAL A O 1
ATOM 656 N N . ILE A 1 83 ? 14.573 8.589 -17.932 1.00 93.94 83 ILE A N 1
ATOM 657 C CA . ILE A 1 83 ? 15.040 7.228 -17.628 1.00 93.94 83 ILE A CA 1
ATOM 658 C C . ILE A 1 83 ? 14.546 6.245 -18.693 1.00 93.94 83 ILE A C 1
ATOM 660 O O . ILE A 1 83 ? 15.330 5.444 -19.198 1.00 93.94 83 ILE A O 1
ATOM 664 N N . PHE A 1 84 ? 13.267 6.322 -19.066 1.00 94.06 84 PHE A N 1
ATOM 665 C CA . PHE A 1 84 ? 12.692 5.453 -20.088 1.00 94.06 84 PHE A CA 1
ATOM 666 C C . PHE A 1 84 ? 13.396 5.610 -21.442 1.00 94.06 84 PHE A C 1
ATOM 668 O O . PHE A 1 84 ? 13.799 4.616 -22.041 1.00 94.06 84 PHE A O 1
ATOM 675 N N . VAL A 1 85 ? 13.604 6.849 -21.899 1.00 95.38 85 VAL A N 1
ATOM 676 C CA . VAL A 1 85 ? 14.318 7.137 -23.152 1.00 95.38 85 VAL A CA 1
ATOM 677 C C . VAL A 1 85 ? 15.767 6.656 -23.087 1.00 95.38 85 VAL A C 1
ATOM 679 O O . VAL A 1 85 ? 16.258 6.085 -24.055 1.00 95.38 85 VAL A O 1
ATOM 682 N N . PHE A 1 86 ? 16.442 6.837 -21.952 1.00 94.81 86 PHE A N 1
ATOM 683 C CA . PHE A 1 86 ? 17.820 6.390 -21.762 1.00 94.81 86 PHE A CA 1
ATOM 684 C C . PHE A 1 86 ? 17.948 4.864 -21.848 1.00 94.81 86 PHE A C 1
ATOM 686 O O . PHE A 1 86 ? 18.785 4.354 -22.588 1.00 94.81 86 PHE A O 1
ATOM 693 N N . VAL A 1 87 ? 17.080 4.127 -21.147 1.00 95.19 87 VAL A N 1
ATOM 694 C CA . VAL A 1 87 ? 17.043 2.658 -21.211 1.00 95.19 87 VAL A CA 1
ATOM 695 C C . VAL A 1 87 ? 16.703 2.185 -22.623 1.00 95.19 87 VAL A C 1
ATOM 697 O O . VAL A 1 87 ? 17.347 1.275 -23.136 1.00 95.19 87 VAL A O 1
ATOM 700 N N . PHE A 1 88 ? 15.729 2.820 -23.277 1.00 94.69 88 PHE A N 1
ATOM 701 C CA . PHE A 1 88 ? 15.357 2.487 -24.650 1.00 94.69 88 PHE A CA 1
ATOM 702 C C . PHE A 1 88 ? 16.517 2.707 -25.628 1.00 94.69 88 PHE A C 1
ATOM 704 O O . PHE A 1 88 ? 16.797 1.837 -26.448 1.00 94.69 88 PHE A O 1
ATOM 711 N N . ALA A 1 89 ? 17.227 3.831 -25.509 1.00 94.00 89 ALA A N 1
ATOM 712 C CA . ALA A 1 89 ? 18.402 4.119 -26.319 1.00 94.00 89 ALA A CA 1
ATOM 713 C C . ALA A 1 89 ? 19.486 3.052 -26.128 1.00 94.00 89 ALA A C 1
ATOM 715 O O . ALA A 1 89 ? 19.994 2.544 -27.121 1.00 94.00 89 ALA A O 1
ATOM 716 N N . LEU A 1 90 ? 19.772 2.652 -24.880 1.00 94.25 90 LEU A N 1
ATOM 717 C CA . LEU A 1 90 ? 20.721 1.573 -24.594 1.00 94.25 90 LEU A CA 1
ATOM 718 C C . LEU A 1 90 ? 20.316 0.257 -25.266 1.00 94.25 90 LEU A C 1
ATOM 720 O O . LEU A 1 90 ? 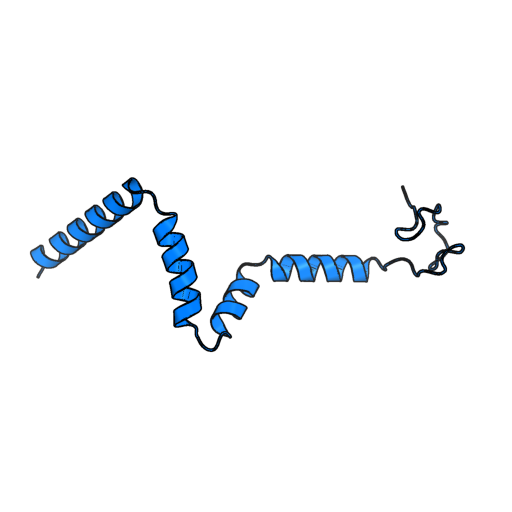21.159 -0.392 -25.878 1.00 94.25 90 LEU A O 1
ATOM 724 N N . ILE A 1 91 ? 19.037 -0.120 -25.198 1.00 93.50 91 ILE A N 1
ATOM 725 C CA . ILE A 1 91 ? 18.536 -1.348 -25.830 1.00 93.50 91 ILE A CA 1
ATOM 726 C C . ILE A 1 91 ? 18.719 -1.288 -27.347 1.00 93.50 91 ILE A C 1
ATOM 728 O O . ILE A 1 91 ? 19.266 -2.220 -27.922 1.00 93.50 91 ILE A O 1
ATOM 732 N N . VAL A 1 92 ? 18.306 -0.193 -27.990 1.00 92.88 92 VAL A N 1
ATOM 733 C CA . VAL A 1 92 ? 18.409 -0.037 -29.451 1.00 92.88 92 VAL A CA 1
ATOM 734 C C . VAL A 1 92 ? 19.860 0.019 -29.919 1.00 92.88 92 VAL A C 1
ATOM 736 O O . VAL A 1 92 ? 20.160 -0.478 -30.991 1.00 92.88 92 VAL A O 1
ATOM 739 N N . THR A 1 93 ? 20.776 0.597 -29.138 1.00 88.06 93 THR A N 1
ATOM 740 C CA . THR A 1 93 ? 22.205 0.584 -29.492 1.00 88.06 93 THR A CA 1
ATOM 741 C C . THR A 1 93 ? 22.866 -0.784 -29.347 1.00 88.06 93 THR A C 1
ATOM 743 O O . THR A 1 93 ? 23.922 -1.004 -29.931 1.00 88.06 93 THR A O 1
ATOM 746 N N . VAL A 1 94 ? 22.296 -1.671 -28.528 1.00 86.19 94 VAL A N 1
ATOM 747 C CA . VAL A 1 94 ? 22.834 -3.015 -28.273 1.00 86.19 94 VAL A CA 1
ATOM 748 C C . VAL A 1 94 ? 22.270 -4.054 -29.250 1.00 86.19 94 VAL A C 1
ATOM 750 O O . VAL A 1 94 ? 22.907 -5.088 -29.449 1.00 86.19 94 VAL A O 1
ATOM 753 N N . LEU A 1 95 ? 21.097 -3.797 -29.838 1.00 70.69 95 LEU A N 1
ATOM 754 C CA . LEU A 1 95 ? 20.390 -4.688 -30.765 1.00 70.69 95 LEU A CA 1
ATOM 755 C C . LEU A 1 95 ? 20.799 -4.439 -32.222 1.00 70.69 95 LEU A C 1
ATOM 757 O O . LEU A 1 95 ? 20.961 -5.445 -32.947 1.00 70.69 95 LEU A O 1
#

Foldseek 3Di:
DQAQPPPRHHDDPPDQADPPPRHGRDDVVNVVVVVVVVVCCVPPVVVVVVLVPDPCVVVVVCVVVVVVVVPQDPVNVVVVVVVVVVVVVVVVVVD

Secondary structure (DSSP, 8-state):
--B-TTT-PBPPTT-SB-TTT-PBPPPHHHHHHHHHHHHHHHSHHHHHHHHHH-TTHHHHHHHHHHHHHHHS-HHHHHHHHHHHHHHHHHHHHH-

pLDDT: mean 70.12, std 12.69, range [47.28, 95.38]

Sequence (95 aa):
MNNCPSCGHERSKTETRCPECGVFYPTIAELIAEEEAYEAAHSLRGRWQKILDAPDRKHALLAELKQWWAGLSIKGKFSLFVIFVFVFALIVTVL

Radius of gyration: 26.73 Å; chains: 1; bounding box: 47×28×74 Å